Protein AF-A0A5M9K3F2-F1 (afdb_monomer)

InterPro domains:
  IPR007832 RNA polymerase Rpc34 [PF05158] (1-102)
  IPR016049 RNA polymerase Rpc34-like [PTHR12780] (4-103)

Radius of gyration: 23.32 Å; Cα contacts (8 Å, |Δi|>4): 94; chains: 1; bounding box: 47×37×59 Å

Foldseek 3Di:
DDPQDQPFDDLVRVLVVCVVVCPDPDRDDSVNSVVVVVVCVVVVQKDWDQRPPVGTGIDGDPDDPVPPPPDPPDDPLNVAVLVVDPCNVQADVVGPHHCVPDPSVVVVVVVVVVVVVVVD

Solvent-accessible surface area (backbone atoms only — not comparable to full-atom values): 7613 Å² total; per-residue (Å²): 131,67,95,83,76,53,91,50,52,35,70,68,56,50,45,55,47,49,68,72,62,63,81,55,100,62,92,75,51,69,66,57,52,49,52,51,50,52,50,36,36,73,71,61,48,30,46,82,41,80,35,72,93,78,39,67,20,48,45,73,53,82,73,55,94,86,62,77,58,93,60,76,86,80,40,83,47,75,75,35,66,64,61,72,40,96,59,54,91,59,54,35,87,91,48,101,38,14,82,87,74,40,85,62,47,62,64,57,54,56,54,56,50,53,61,52,62,77,72,112

Nearest PDB structures (foldseek):
  7z1n-assembly1_P  TM=6.871E-01  e=3.432E-03  Saccharomyces cerevisiae W303
  2xig-assembly1_C  TM=7.558E-01  e=1.222E-01  Helicobacter pylori 26695
  4rb1-assembly1_B-2  TM=8.111E-01  e=2.241E-01  Magnetospirillum gryphiswaldense MSR-1 v2
  1xma-assembly1_B-2  TM=7.403E-01  e=1.056E+00  Acetivibrio thermocellus
  8p5d-assembly1_SZ0  TM=5.215E-01  e=2.744E-01  Spraguea lophii 42_110

Sequence (120 aa):
MPPGYQGYPTLNELTSFIENSGATATTLTAQDIQQLLEILIFDNKIEKVLAGPEGVCYRAVRKSFREDQEGGPYSALTDVPCGHCPVSDLCEEGGPVGPSTCDKKALHYFRHLSARIAKS

Organism: Monilinia fructicola (NCBI:txid38448)

Mean predicted aligned error: 13.32 Å

Structure (mmCIF, N/CA/C/O backbone):
data_AF-A0A5M9K3F2-F1
#
_entry.id   AF-A0A5M9K3F2-F1
#
loop_
_atom_site.group_PDB
_atom_site.id
_atom_site.type_symbol
_atom_site.label_atom_id
_atom_site.label_alt_id
_atom_site.label_comp_id
_atom_site.label_asym_id
_atom_site.label_entity_id
_atom_site.label_seq_id
_atom_site.pdbx_PDB_ins_code
_atom_site.Cartn_x
_atom_site.Cartn_y
_atom_site.Cartn_z
_atom_site.occupancy
_atom_site.B_iso_or_equiv
_atom_site.auth_seq_id
_atom_site.auth_comp_id
_atom_site.auth_asym_id
_atom_site.auth_atom_id
_atom_site.pdbx_PDB_model_num
ATOM 1 N N . MET A 1 1 ? -15.563 12.601 -1.637 1.00 62.25 1 MET A N 1
ATOM 2 C CA . MET A 1 1 ? -15.784 13.006 -0.231 1.00 62.25 1 MET A CA 1
ATOM 3 C C . MET A 1 1 ? -15.557 14.497 -0.122 1.00 62.25 1 MET A C 1
ATOM 5 O O . MET A 1 1 ? -14.722 14.994 -0.873 1.00 62.25 1 MET A O 1
ATOM 9 N N . PRO A 1 2 ? -16.312 15.197 0.739 1.00 76.62 2 PRO A N 1
ATOM 10 C CA . PRO A 1 2 ? -16.147 16.630 0.927 1.00 76.62 2 PRO A CA 1
ATOM 11 C C . PRO A 1 2 ? -14.761 16.952 1.516 1.00 76.62 2 PRO A C 1
ATOM 13 O O . PRO A 1 2 ? -14.206 16.134 2.261 1.00 76.62 2 PRO A O 1
ATOM 16 N N . PRO A 1 3 ? -14.190 18.123 1.190 1.00 67.12 3 PRO A N 1
ATOM 17 C CA . PRO A 1 3 ? -12.965 18.606 1.818 1.00 67.12 3 PRO A CA 1
ATOM 18 C C . PRO A 1 3 ? -13.219 18.800 3.320 1.00 67.12 3 PRO A C 1
ATOM 20 O O . PRO A 1 3 ? -14.079 19.585 3.704 1.00 67.12 3 PRO A O 1
ATOM 23 N N . GLY A 1 4 ? -12.519 18.036 4.163 1.00 72.88 4 GLY A N 1
ATOM 24 C CA . GLY A 1 4 ? -12.690 18.063 5.624 1.00 72.88 4 GLY A CA 1
ATOM 25 C C . GLY A 1 4 ? -13.448 16.879 6.233 1.00 72.88 4 GLY A C 1
ATOM 26 O O . GLY A 1 4 ? -13.772 16.924 7.413 1.00 72.88 4 GLY A O 1
ATOM 27 N N . TYR A 1 5 ? -13.728 15.812 5.478 1.00 80.75 5 TYR A N 1
ATOM 28 C CA . TYR A 1 5 ? -14.229 14.569 6.077 1.00 80.75 5 TYR A CA 1
ATOM 29 C C . TYR A 1 5 ? -13.218 13.991 7.084 1.00 80.75 5 TYR A C 1
ATOM 31 O O . TYR A 1 5 ? -12.051 13.834 6.733 1.00 80.75 5 TYR A O 1
ATOM 39 N N . GLN A 1 6 ? -13.673 13.656 8.297 1.00 76.69 6 GLN A N 1
ATOM 40 C CA . GLN A 1 6 ? -12.834 13.147 9.397 1.00 76.69 6 GLN A CA 1
ATOM 41 C C . GLN A 1 6 ? -13.185 11.720 9.848 1.00 76.69 6 GLN A C 1
ATOM 43 O O . GLN A 1 6 ? -12.463 11.158 10.655 1.00 76.69 6 GLN A O 1
ATOM 48 N N . GLY A 1 7 ? -14.244 11.100 9.319 1.00 84.62 7 GLY A N 1
ATOM 49 C CA . GLY A 1 7 ? -14.661 9.740 9.701 1.00 84.62 7 GLY A CA 1
ATOM 50 C C . GLY A 1 7 ? -13.823 8.628 9.062 1.00 84.62 7 GLY A C 1
ATOM 51 O O . GLY A 1 7 ? -14.385 7.669 8.541 1.00 84.62 7 GLY A O 1
ATOM 52 N N . TYR A 1 8 ? -12.504 8.803 8.971 1.00 89.62 8 TYR A N 1
ATOM 53 C CA . TYR A 1 8 ? -11.619 7.764 8.445 1.00 89.62 8 TYR A CA 1
ATOM 54 C C . TYR A 1 8 ? -11.319 6.732 9.528 1.00 89.62 8 TYR A C 1
ATOM 56 O O . TYR A 1 8 ? -11.111 7.123 10.674 1.00 89.62 8 TYR A O 1
ATOM 64 N N . PRO A 1 9 ? -11.242 5.441 9.173 1.00 92.19 9 PRO A N 1
ATOM 65 C CA . PRO A 1 9 ? -11.085 4.400 10.168 1.00 92.19 9 PRO A CA 1
ATOM 66 C C . PRO A 1 9 ? -9.697 4.423 10.825 1.00 92.19 9 PRO A C 1
ATOM 68 O O . PRO A 1 9 ? -8.674 4.653 10.163 1.00 92.19 9 PRO A O 1
ATOM 71 N N . THR A 1 10 ? -9.667 4.151 12.128 1.00 92.75 10 THR A N 1
ATOM 72 C CA . THR A 1 10 ? -8.437 3.975 12.921 1.00 92.75 10 THR A CA 1
ATOM 73 C C . THR A 1 10 ? -7.935 2.527 12.884 1.00 92.75 10 THR A C 1
ATOM 75 O O . THR A 1 10 ? -8.628 1.617 12.429 1.00 92.75 10 THR A O 1
ATOM 78 N N . LEU A 1 11 ? -6.723 2.276 13.399 1.00 91.62 11 LEU A N 1
ATOM 79 C CA . LEU A 1 11 ? -6.162 0.918 13.488 1.00 91.62 11 LEU A CA 1
ATOM 80 C C . LEU A 1 11 ? -7.075 -0.043 14.273 1.00 91.62 11 LEU A C 1
ATOM 82 O O . LEU A 1 11 ? -7.251 -1.191 13.870 1.00 91.62 11 LEU A O 1
ATOM 86 N N . ASN A 1 12 ? -7.674 0.428 15.369 1.00 90.88 12 ASN A N 1
ATOM 87 C CA . ASN A 1 12 ? -8.532 -0.393 16.227 1.00 90.88 12 ASN A CA 1
ATOM 88 C C . ASN A 1 12 ? -9.845 -0.761 15.526 1.00 90.88 12 ASN A C 1
ATOM 90 O O . ASN A 1 12 ? -10.299 -1.903 15.609 1.00 90.88 12 ASN A O 1
ATOM 94 N N . GLU A 1 13 ? -10.432 0.188 14.796 1.00 91.69 13 GLU A N 1
ATOM 95 C CA . GLU A 1 13 ? -11.649 -0.043 14.016 1.00 91.69 13 GLU A CA 1
ATOM 96 C C . GLU A 1 13 ? -11.393 -1.000 12.853 1.00 91.69 13 GLU A C 1
ATOM 98 O O . GLU A 1 13 ? -12.186 -1.911 12.630 1.00 91.69 13 GLU A O 1
ATOM 103 N N . LEU A 1 14 ? -10.261 -0.852 12.156 1.00 91.56 14 LEU A N 1
ATOM 104 C CA . LEU A 1 14 ? -9.844 -1.783 11.105 1.00 91.56 14 LEU A CA 1
ATOM 105 C C . LEU A 1 14 ? -9.585 -3.187 11.659 1.00 91.56 14 LEU A C 1
ATOM 107 O O . LEU A 1 14 ? -10.001 -4.162 11.040 1.00 91.56 14 LEU A O 1
ATOM 111 N N . THR A 1 15 ? -8.956 -3.293 12.831 1.00 90.25 15 THR A N 1
ATOM 112 C CA . THR A 1 15 ? -8.714 -4.580 13.504 1.00 90.25 15 THR A CA 1
ATOM 113 C C . THR A 1 15 ? -10.028 -5.274 13.831 1.00 90.25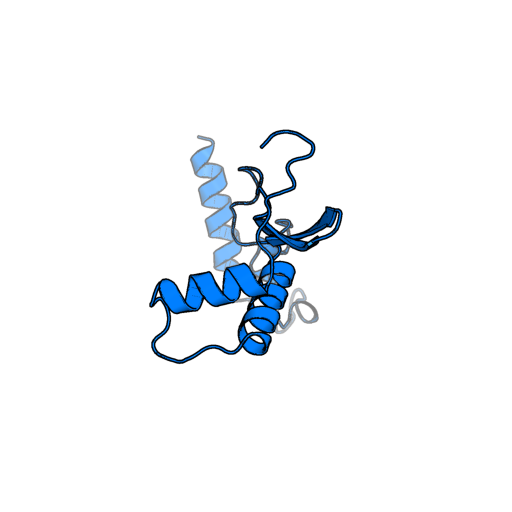 15 THR A C 1
ATOM 115 O O . THR A 1 15 ? -10.264 -6.396 13.389 1.00 90.25 15 THR A O 1
ATOM 118 N N . SER A 1 16 ? -10.938 -4.547 14.480 1.00 90.19 16 SER A N 1
ATOM 119 C CA . SER A 1 16 ? -12.271 -5.049 14.819 1.00 90.19 16 SER A CA 1
ATOM 120 C C . SER A 1 16 ? -13.069 -5.419 13.564 1.00 90.19 16 SER A C 1
ATOM 122 O O . SER A 1 16 ? -13.796 -6.409 13.543 1.00 90.19 16 SER A O 1
ATOM 124 N N . PHE A 1 17 ? -12.950 -4.639 12.488 1.00 90.81 17 PHE A N 1
ATOM 125 C CA . PHE A 1 17 ? -13.629 -4.920 11.227 1.00 90.81 17 PHE A CA 1
ATOM 126 C C . PHE A 1 17 ? -13.111 -6.202 10.567 1.00 90.81 17 PHE A C 1
ATOM 128 O O . PHE A 1 17 ? -13.910 -7.018 10.114 1.00 90.81 17 PHE A O 1
ATOM 135 N N . ILE A 1 18 ? -11.791 -6.406 10.536 1.00 88.94 18 ILE A N 1
ATOM 136 C CA . ILE A 1 18 ? -11.175 -7.593 9.932 1.00 88.94 18 ILE A CA 1
ATOM 137 C C . ILE A 1 18 ? -11.555 -8.851 10.716 1.00 88.94 18 ILE A C 1
ATOM 139 O O . ILE A 1 18 ? -11.982 -9.831 10.102 1.00 88.94 18 ILE A O 1
ATOM 143 N N . GLU A 1 19 ? -11.500 -8.801 12.047 1.00 85.81 19 GLU A N 1
ATOM 144 C CA . GLU A 1 19 ? -11.931 -9.902 12.917 1.00 85.81 19 GLU A CA 1
ATOM 145 C C . GLU A 1 19 ? -13.398 -10.285 12.672 1.00 85.81 19 GLU A C 1
ATOM 147 O O . GLU A 1 19 ? -13.719 -11.463 12.519 1.00 85.81 19 GLU A O 1
ATOM 152 N N . ASN A 1 20 ? -14.284 -9.292 12.545 1.00 87.38 20 ASN A N 1
ATOM 153 C CA . ASN A 1 20 ? -15.708 -9.524 12.293 1.00 87.38 20 ASN A CA 1
ATOM 154 C C . ASN A 1 20 ? -16.016 -9.955 10.851 1.00 87.38 20 ASN A C 1
ATOM 156 O O . ASN A 1 20 ? -17.034 -10.600 10.604 1.00 87.38 20 ASN A O 1
ATOM 160 N N . SER A 1 21 ? -15.163 -9.601 9.888 1.00 86.44 21 SER A N 1
ATOM 161 C CA . SER A 1 21 ? -15.370 -9.933 8.475 1.00 86.44 21 SER A CA 1
ATOM 162 C C . SER A 1 21 ? -15.133 -11.411 8.150 1.00 86.44 21 SER A C 1
ATOM 164 O O . SER A 1 21 ? -15.572 -11.878 7.101 1.00 86.44 21 SER A O 1
ATOM 166 N N . GLY A 1 22 ? -14.419 -12.146 9.013 1.00 81.56 22 GLY A N 1
ATOM 167 C CA . GLY A 1 22 ? -14.049 -1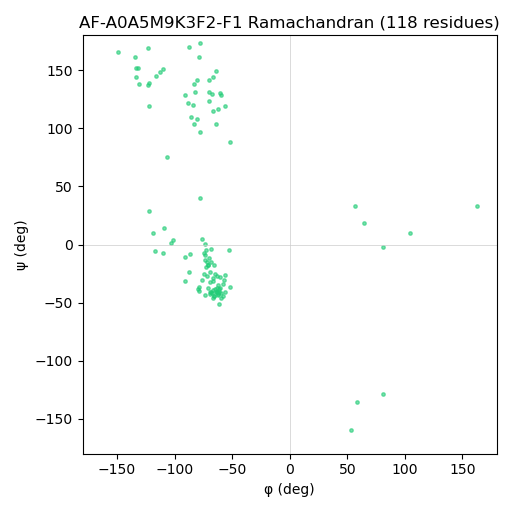3.542 8.762 1.00 81.56 22 GLY A CA 1
ATOM 168 C C . GLY A 1 22 ? -13.113 -13.730 7.560 1.00 81.56 22 GLY A C 1
ATOM 169 O O . GLY A 1 22 ? -13.006 -14.834 7.033 1.00 81.56 22 GLY A O 1
ATOM 170 N N . ALA A 1 23 ? -12.442 -12.667 7.103 1.00 79.75 23 ALA A N 1
ATOM 171 C CA . ALA A 1 23 ? -11.607 -12.691 5.902 1.00 79.75 23 ALA A CA 1
ATOM 172 C C . ALA A 1 23 ? -10.325 -13.533 6.044 1.00 79.75 23 ALA A C 1
ATOM 174 O O . ALA A 1 23 ? -9.668 -13.829 5.047 1.00 79.75 23 ALA A O 1
ATOM 175 N N . THR A 1 24 ? -9.925 -13.903 7.262 1.00 76.62 24 THR A N 1
ATOM 176 C CA . THR A 1 24 ? -8.684 -14.641 7.524 1.00 76.62 24 THR A CA 1
ATOM 177 C C . THR A 1 24 ? -8.966 -15.836 8.428 1.00 76.62 24 THR A C 1
ATOM 179 O O . THR A 1 24 ? -9.715 -15.731 9.392 1.00 76.62 24 THR A O 1
ATOM 182 N N . ALA A 1 25 ? -8.357 -16.984 8.118 1.00 77.12 25 ALA A N 1
ATOM 183 C CA . ALA A 1 25 ? -8.509 -18.215 8.902 1.00 77.12 25 ALA A CA 1
ATOM 184 C C . ALA A 1 25 ? -7.786 -18.171 10.265 1.00 77.12 25 ALA A C 1
ATOM 186 O O . ALA A 1 25 ? -8.041 -19.008 11.128 1.00 77.12 25 ALA A O 1
ATOM 187 N N . THR A 1 26 ? -6.884 -17.206 10.448 1.00 80.38 26 THR A N 1
ATOM 188 C CA . THR A 1 26 ? -6.028 -17.040 11.627 1.00 80.38 26 THR A CA 1
ATOM 189 C C . THR A 1 26 ? -6.371 -15.731 12.334 1.00 80.38 26 THR A C 1
ATOM 191 O O . THR A 1 26 ? -6.675 -14.738 11.675 1.00 80.38 26 THR A O 1
ATOM 194 N N . THR A 1 27 ? -6.281 -15.710 13.666 1.00 77.75 27 THR A N 1
ATOM 195 C CA . THR A 1 27 ? -6.415 -14.487 14.470 1.00 77.75 27 THR A CA 1
ATOM 196 C C . THR A 1 27 ? -5.247 -13.545 14.180 1.00 77.75 27 THR A C 1
ATOM 198 O O . THR A 1 27 ? -4.101 -13.885 14.473 1.00 77.75 27 THR A O 1
ATOM 201 N N . LEU A 1 28 ? -5.532 -12.383 13.599 1.00 83.25 28 LEU A N 1
ATOM 202 C CA . LEU A 1 28 ? -4.542 -11.342 13.331 1.00 83.25 28 LEU A CA 1
ATOM 203 C C . LEU A 1 28 ? -4.474 -10.390 14.522 1.00 83.25 28 LEU A C 1
ATOM 205 O O . LEU A 1 28 ? -5.502 -9.887 14.965 1.00 83.25 28 LEU A O 1
ATOM 209 N N . THR A 1 29 ? -3.275 -10.128 15.038 1.00 88.56 29 THR A N 1
ATOM 210 C CA . THR A 1 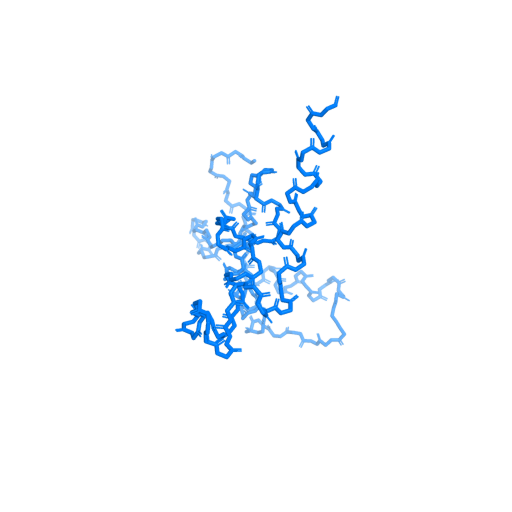29 ? -3.105 -9.134 16.101 1.00 88.56 29 THR A CA 1
ATOM 211 C C . THR A 1 29 ? -3.111 -7.717 15.523 1.00 88.56 29 THR A C 1
ATOM 213 O O . THR A 1 29 ? -2.837 -7.504 14.340 1.00 88.56 29 THR A O 1
ATOM 216 N N . ALA A 1 30 ? -3.348 -6.710 16.370 1.00 88.44 30 ALA A N 1
ATOM 217 C CA . ALA A 1 30 ? -3.265 -5.307 15.956 1.00 88.44 30 ALA A CA 1
ATOM 218 C C . ALA A 1 30 ? -1.887 -4.936 15.361 1.00 88.44 30 ALA A C 1
ATOM 220 O O . ALA A 1 30 ? -1.812 -4.092 14.468 1.00 88.44 30 ALA A O 1
ATOM 221 N N . GLN A 1 31 ? -0.800 -5.583 15.811 1.00 91.94 31 GLN A N 1
ATOM 222 C CA . GLN A 1 31 ? 0.535 -5.383 15.235 1.00 91.94 31 GLN A CA 1
ATOM 223 C C . GLN A 1 31 ? 0.645 -5.943 13.814 1.00 91.94 31 GLN A C 1
ATOM 225 O O . GLN A 1 31 ? 1.234 -5.289 12.956 1.00 91.94 31 GLN A O 1
ATOM 230 N N . ASP A 1 32 ? 0.067 -7.115 13.550 1.00 91.50 32 ASP A N 1
ATOM 231 C CA . ASP A 1 32 ? 0.094 -7.726 12.215 1.00 91.50 32 ASP A CA 1
ATOM 232 C C . ASP A 1 32 ? -0.667 -6.858 11.209 1.00 91.50 32 ASP A C 1
ATOM 234 O O . ASP A 1 32 ? -0.210 -6.618 10.090 1.00 91.50 32 ASP A O 1
ATOM 238 N N . ILE A 1 33 ? -1.810 -6.315 11.635 1.00 92.19 33 ILE A N 1
ATOM 239 C CA . ILE A 1 33 ? -2.617 -5.406 10.819 1.00 92.19 33 ILE A CA 1
ATOM 240 C C . ILE A 1 33 ? -1.874 -4.093 10.587 1.00 92.19 33 ILE A C 1
ATOM 242 O O . ILE A 1 33 ? -1.890 -3.576 9.471 1.00 92.19 33 ILE A O 1
ATOM 246 N N . GLN A 1 34 ? -1.169 -3.570 11.591 1.00 93.56 34 GLN A N 1
ATOM 247 C CA . GLN A 1 34 ? -0.329 -2.392 11.406 1.00 93.56 34 GLN A CA 1
ATOM 248 C C . GLN A 1 34 ? 0.759 -2.631 10.347 1.00 93.56 34 GLN A C 1
ATOM 250 O O . GLN A 1 34 ? 0.919 -1.797 9.457 1.00 93.56 34 GLN A O 1
ATOM 255 N N . GLN A 1 35 ? 1.463 -3.766 10.397 1.00 94.19 35 GLN A N 1
ATOM 256 C CA . GLN A 1 35 ? 2.474 -4.115 9.390 1.00 94.19 35 GLN A CA 1
ATOM 257 C C . GLN A 1 35 ? 1.857 -4.243 7.994 1.00 94.19 35 GLN A C 1
ATOM 259 O O . GLN A 1 35 ? 2.410 -3.740 7.016 1.00 94.19 35 GLN A O 1
ATOM 264 N N . LEU A 1 36 ? 0.675 -4.854 7.890 1.00 92.69 36 LEU A N 1
ATOM 265 C CA . LEU A 1 36 ? -0.041 -4.949 6.622 1.00 92.69 36 LEU A CA 1
ATOM 266 C C . LEU A 1 36 ? -0.411 -3.565 6.069 1.00 92.69 36 LEU A C 1
ATOM 268 O O . LEU A 1 36 ? -0.230 -3.305 4.880 1.00 92.69 36 LEU A O 1
ATOM 272 N N . LEU A 1 37 ? -0.894 -2.657 6.920 1.00 93.19 37 LEU A N 1
ATOM 273 C CA . LEU A 1 37 ? -1.192 -1.281 6.521 1.00 93.19 37 LEU A CA 1
ATOM 274 C C . LEU A 1 37 ? 0.073 -0.542 6.065 1.00 93.19 37 LEU A C 1
ATOM 276 O O . LEU A 1 37 ? 0.015 0.210 5.097 1.00 93.19 37 LEU A O 1
ATOM 280 N N . GLU A 1 38 ? 1.220 -0.773 6.701 1.00 94.44 38 GLU A N 1
ATOM 281 C CA . GLU A 1 38 ? 2.504 -0.205 6.273 1.00 94.44 38 GLU A CA 1
ATOM 282 C C . GLU A 1 38 ? 2.925 -0.700 4.883 1.00 94.44 38 GLU A C 1
ATOM 284 O O . GLU A 1 38 ? 3.337 0.110 4.051 1.00 94.44 38 GLU A O 1
ATOM 289 N N . ILE A 1 39 ? 2.728 -1.987 4.582 1.00 94.94 39 ILE A N 1
ATOM 290 C CA . ILE A 1 39 ? 2.950 -2.540 3.237 1.00 94.94 39 ILE A CA 1
ATOM 291 C C . ILE A 1 39 ? 2.007 -1.883 2.217 1.00 94.94 39 ILE A C 1
ATOM 293 O O . ILE A 1 39 ? 2.433 -1.494 1.133 1.00 94.94 39 ILE A O 1
ATOM 297 N N . LEU A 1 40 ? 0.730 -1.688 2.558 1.00 91.69 40 LEU A N 1
ATOM 298 C CA . LEU A 1 40 ? -0.226 -1.027 1.660 1.00 91.69 40 LEU A CA 1
ATOM 299 C C . LEU A 1 40 ? 0.093 0.458 1.421 1.00 91.69 40 LEU A C 1
ATOM 301 O O . LEU A 1 40 ? -0.232 0.989 0.355 1.00 91.69 40 LEU A O 1
ATOM 305 N N . ILE A 1 41 ? 0.718 1.131 2.391 1.00 93.62 41 ILE A N 1
ATOM 306 C CA . ILE A 1 41 ? 1.249 2.491 2.220 1.00 93.62 41 ILE A CA 1
ATOM 307 C C . ILE A 1 41 ? 2.454 2.468 1.284 1.00 93.62 41 ILE A C 1
ATOM 309 O O . ILE A 1 41 ? 2.551 3.321 0.404 1.00 93.62 41 ILE A O 1
ATOM 313 N N . PHE A 1 42 ? 3.349 1.490 1.438 1.00 92.81 42 PHE A N 1
ATOM 314 C CA . PHE A 1 42 ? 4.495 1.311 0.547 1.00 92.81 42 PHE A CA 1
ATOM 315 C C . PHE A 1 42 ? 4.057 1.079 -0.908 1.00 92.81 42 PHE A C 1
ATOM 317 O O . PHE A 1 42 ? 4.576 1.715 -1.822 1.00 92.81 42 PHE A O 1
ATOM 324 N N . ASP A 1 43 ? 3.017 0.268 -1.107 1.00 89.88 43 ASP A N 1
ATOM 325 C CA . ASP A 1 43 ? 2.357 0.052 -2.401 1.00 89.88 43 ASP A CA 1
ATOM 326 C C . ASP A 1 43 ? 1.592 1.284 -2.926 1.00 89.88 43 ASP A C 1
ATOM 328 O O . ASP A 1 43 ? 1.010 1.238 -4.015 1.00 89.88 43 ASP A O 1
ATOM 332 N N . ASN A 1 44 ? 1.533 2.370 -2.148 1.00 89.25 44 ASN A N 1
ATOM 333 C CA . ASN A 1 44 ? 0.799 3.596 -2.455 1.00 89.25 44 ASN A CA 1
ATOM 334 C C . ASN A 1 44 ? -0.703 3.351 -2.719 1.00 89.25 44 ASN A C 1
ATOM 336 O O . ASN A 1 44 ? -1.340 3.993 -3.557 1.00 89.25 44 ASN A O 1
ATOM 340 N N . LYS A 1 45 ? -1.280 2.361 -2.028 1.00 88.94 45 LYS A N 1
ATOM 341 C CA . LYS A 1 45 ? -2.714 2.030 -2.097 1.00 88.94 45 LYS A CA 1
ATOM 342 C C . LYS A 1 45 ? -3.515 2.788 -1.044 1.00 88.94 45 LYS A C 1
ATOM 344 O O . LYS A 1 45 ? -4.681 3.117 -1.273 1.00 88.94 45 LYS A O 1
ATOM 349 N N . ILE A 1 46 ? -2.902 3.069 0.103 1.00 93.25 46 ILE A N 1
ATOM 350 C CA . ILE A 1 46 ? -3.509 3.816 1.206 1.00 93.25 46 ILE A CA 1
ATOM 351 C C . ILE A 1 46 ? -2.536 4.873 1.740 1.00 93.25 46 ILE A C 1
ATOM 353 O O . ILE A 1 46 ? -1.329 4.782 1.541 1.00 93.25 46 ILE A O 1
ATOM 357 N N . GLU A 1 47 ? -3.062 5.859 2.455 1.00 92.06 47 GLU A N 1
ATOM 358 C CA . GLU A 1 47 ? -2.302 6.935 3.088 1.00 92.06 47 GLU A CA 1
ATOM 359 C C . GLU A 1 47 ? -2.764 7.160 4.534 1.00 92.06 47 GLU A C 1
ATOM 361 O O . GLU A 1 47 ? -3.924 6.908 4.884 1.00 92.06 47 GLU A O 1
ATOM 366 N N . LYS A 1 48 ? -1.847 7.654 5.376 1.00 92.44 48 LYS A N 1
ATOM 367 C CA . LYS A 1 48 ? -2.152 8.083 6.746 1.00 92.44 48 LYS A CA 1
ATOM 368 C C . LYS A 1 48 ? -2.708 9.504 6.717 1.00 92.44 48 LYS A C 1
ATOM 370 O O . LYS A 1 48 ? -2.112 10.398 6.123 1.00 92.44 48 LYS A O 1
ATOM 375 N N . VAL A 1 49 ? -3.826 9.716 7.396 1.00 90.25 49 VAL A N 1
ATOM 376 C CA . VAL A 1 49 ? -4.487 11.015 7.530 1.00 90.25 49 VAL A CA 1
ATOM 377 C C . VAL A 1 49 ? -4.619 11.335 9.013 1.00 90.25 49 VAL A C 1
ATOM 379 O O . VAL A 1 49 ? -4.965 10.468 9.809 1.00 90.25 49 VAL A O 1
ATOM 382 N N . LEU A 1 50 ? -4.351 12.584 9.388 1.00 86.31 50 LEU A N 1
ATOM 383 C CA . LEU A 1 50 ? -4.621 13.071 10.738 1.00 86.31 50 LEU A CA 1
ATOM 384 C C . LEU A 1 50 ? -6.076 13.542 10.800 1.00 86.31 50 LEU A C 1
ATOM 386 O O . LEU A 1 50 ? -6.421 14.554 10.186 1.00 86.31 50 LEU A O 1
ATOM 390 N N . ALA A 1 51 ? -6.932 12.805 11.507 1.00 73.81 51 ALA A N 1
ATOM 391 C CA . ALA A 1 51 ? -8.346 13.144 11.656 1.00 73.81 51 ALA A CA 1
ATOM 392 C C . ALA A 1 51 ? -8.632 13.668 13.072 1.00 73.81 51 ALA A C 1
ATOM 394 O O . ALA A 1 51 ? -9.194 12.984 13.921 1.00 73.81 51 ALA A O 1
ATOM 395 N N . GLY A 1 52 ? -8.232 14.914 13.335 1.00 73.06 52 GLY A N 1
ATOM 396 C CA . GLY A 1 52 ? -8.590 15.613 14.573 1.00 73.06 52 GLY A CA 1
ATOM 397 C C . GLY A 1 52 ? -8.125 14.890 15.857 1.00 73.06 52 GLY A C 1
ATOM 398 O O . GLY A 1 52 ? -6.970 14.468 15.914 1.00 73.06 52 GLY A O 1
ATOM 399 N N . PRO A 1 53 ? -8.973 14.783 16.903 1.00 71.19 53 PRO A N 1
ATOM 400 C CA . PRO A 1 53 ? -8.590 14.211 18.199 1.00 71.19 53 PRO A CA 1
ATOM 401 C C . PRO A 1 53 ? -8.382 12.686 18.178 1.00 71.19 53 PRO A C 1
ATOM 403 O O . PRO A 1 53 ? -7.732 12.162 19.076 1.00 71.19 53 PRO A O 1
ATOM 406 N N . GLU A 1 54 ? -8.890 11.990 17.155 1.00 69.31 54 GLU A N 1
ATOM 407 C CA . GLU A 1 54 ? -8.806 10.526 16.983 1.00 69.31 54 GLU A CA 1
ATOM 408 C C . GLU A 1 54 ? -7.399 10.056 16.551 1.00 69.31 54 GLU A C 1
ATOM 410 O O . GLU A 1 54 ? -7.098 8.862 16.525 1.00 69.31 54 GLU A O 1
ATOM 415 N N . GLY A 1 55 ? -6.494 10.991 16.236 1.00 82.88 55 GLY A N 1
ATOM 416 C CA . GLY A 1 55 ? -5.104 10.693 15.903 1.00 82.88 55 GLY A CA 1
ATOM 417 C C . GLY A 1 55 ? -4.908 10.228 14.458 1.00 82.88 55 GLY A C 1
ATOM 418 O O . GLY A 1 55 ? -5.278 10.929 13.512 1.00 82.88 55 GLY A O 1
ATOM 419 N N . VA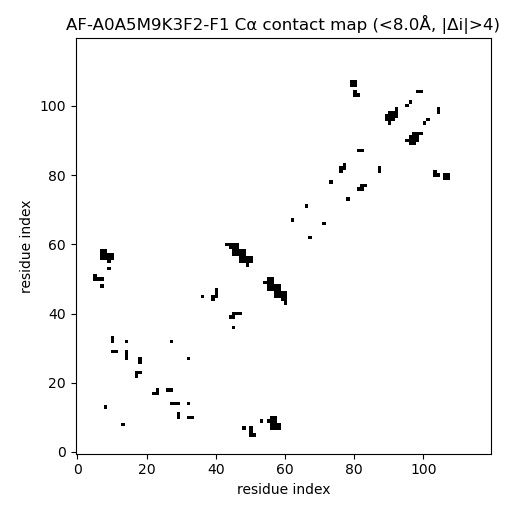L A 1 56 ? -4.217 9.095 14.283 1.00 89.50 56 VAL A N 1
ATOM 420 C CA . VAL A 1 56 ? -3.827 8.563 12.966 1.00 89.50 56 VAL A CA 1
ATOM 421 C C . VAL A 1 56 ? -4.930 7.667 12.412 1.00 89.50 56 VAL A C 1
ATOM 423 O O . VAL A 1 56 ? -5.258 6.633 12.994 1.00 89.50 56 VAL A O 1
ATOM 426 N N . CYS A 1 57 ? -5.431 8.024 11.235 1.00 91.81 57 CYS A N 1
ATOM 427 C CA . CYS A 1 57 ? -6.440 7.270 10.501 1.00 91.81 57 CYS A CA 1
ATOM 428 C C . CYS A 1 57 ? -5.933 6.905 9.103 1.00 91.81 57 CYS A C 1
ATOM 430 O O . CYS A 1 57 ? -4.914 7.425 8.640 1.00 91.81 57 CYS A O 1
ATOM 432 N N . TYR A 1 58 ? -6.657 6.026 8.412 1.00 92.19 58 TYR A N 1
ATOM 433 C CA . TYR A 1 58 ? -6.246 5.501 7.110 1.00 92.19 58 TYR A CA 1
ATOM 434 C C . TYR A 1 58 ? -7.290 5.782 6.030 1.00 92.19 58 TYR A C 1
ATOM 436 O O . TYR A 1 58 ? -8.493 5.635 6.243 1.00 92.19 58 TYR A O 1
ATOM 444 N N . ARG A 1 59 ? -6.828 6.161 4.836 1.00 91.25 59 ARG A N 1
ATOM 445 C CA . ARG A 1 59 ? -7.676 6.388 3.658 1.00 91.25 59 ARG A CA 1
ATOM 446 C C . ARG A 1 59 ? -7.083 5.710 2.429 1.00 91.25 59 ARG A C 1
ATOM 448 O O . ARG A 1 59 ? -5.876 5.735 2.240 1.00 91.25 59 ARG A O 1
ATOM 455 N N . ALA A 1 60 ? -7.934 5.174 1.556 1.00 91.19 60 ALA A N 1
ATOM 456 C CA . ALA A 1 60 ? -7.513 4.701 0.239 1.00 91.19 60 ALA A CA 1
ATOM 457 C C . ALA A 1 60 ? -7.128 5.869 -0.685 1.00 91.19 60 ALA A C 1
ATOM 459 O O . ALA A 1 60 ? -7.898 6.824 -0.847 1.00 91.19 60 ALA A O 1
ATOM 460 N N . VAL A 1 61 ? -5.964 5.766 -1.325 1.00 89.69 61 VAL A N 1
ATOM 461 C CA . VAL A 1 61 ? -5.512 6.743 -2.319 1.00 89.69 61 VAL A CA 1
ATOM 462 C C . VAL A 1 61 ? -6.420 6.639 -3.541 1.00 89.69 61 VAL A C 1
ATOM 464 O O . VAL A 1 61 ? -6.663 5.556 -4.078 1.00 89.69 61 VAL A O 1
ATOM 467 N N . ARG A 1 62 ? -6.947 7.778 -4.001 1.00 79.38 62 ARG A N 1
ATOM 468 C CA . ARG A 1 62 ? -7.677 7.830 -5.270 1.00 79.38 62 ARG A CA 1
ATOM 469 C C . ARG A 1 62 ? -6.662 7.842 -6.400 1.00 79.38 62 ARG A C 1
ATOM 471 O O . ARG A 1 62 ? -6.162 8.908 -6.746 1.00 79.38 62 ARG A O 1
ATOM 478 N N . LYS A 1 63 ? -6.390 6.672 -6.973 1.00 67.06 63 LYS A N 1
ATOM 479 C CA . LYS A 1 63 ? -5.653 6.592 -8.232 1.00 67.06 63 LYS A CA 1
ATOM 480 C C . LYS A 1 63 ? -6.435 7.347 -9.294 1.00 67.06 63 LYS A C 1
ATOM 482 O O . LYS A 1 63 ? -7.647 7.171 -9.448 1.00 67.06 63 LYS A O 1
ATOM 487 N N . SER A 1 64 ? -5.757 8.245 -9.989 1.00 61.41 64 SER A N 1
ATOM 488 C CA . SER A 1 64 ? -6.318 8.810 -11.205 1.00 61.41 64 SER A CA 1
ATOM 489 C C . SER A 1 64 ? -6.399 7.683 -12.242 1.00 61.41 64 SER A C 1
ATOM 491 O O . SER A 1 64 ? -5.507 6.843 -12.290 1.00 61.41 64 SER A O 1
ATOM 493 N N . PHE A 1 65 ? -7.428 7.650 -13.098 1.00 56.56 65 PHE A N 1
ATOM 494 C CA . PHE A 1 65 ? -7.615 6.619 -14.147 1.00 56.56 65 PHE A CA 1
ATOM 495 C C . PHE A 1 65 ? -6.400 6.411 -15.090 1.00 56.56 65 PHE A C 1
ATOM 497 O O . PHE A 1 65 ? -6.430 5.559 -15.971 1.00 56.56 65 PHE A O 1
ATOM 504 N N . ARG A 1 66 ? -5.335 7.213 -14.962 1.00 53.06 66 ARG A N 1
ATOM 505 C CA . ARG A 1 66 ? -4.081 7.104 -15.719 1.00 53.06 66 ARG A CA 1
ATOM 506 C C . ARG A 1 66 ? -3.025 6.228 -15.023 1.00 53.06 66 ARG A C 1
ATOM 508 O O . ARG A 1 66 ? -2.030 5.911 -15.660 1.00 53.06 66 ARG A O 1
ATOM 515 N N . GLU A 1 67 ? -3.229 5.852 -13.760 1.00 52.00 67 GLU A N 1
ATOM 516 C CA . GLU A 1 67 ? -2.277 5.104 -12.913 1.00 52.00 67 GLU A CA 1
ATOM 517 C C . GLU A 1 67 ? -2.622 3.610 -12.758 1.00 52.00 67 GLU A C 1
ATOM 519 O O . GLU A 1 67 ? -1.905 2.886 -12.072 1.00 52.00 67 GLU A O 1
ATOM 524 N N . ASP A 1 68 ? -3.692 3.127 -13.398 1.00 49.97 68 ASP A N 1
ATOM 525 C CA . ASP A 1 68 ? -4.115 1.713 -13.363 1.00 49.97 68 ASP A CA 1
ATOM 526 C C . ASP A 1 68 ? -3.255 0.784 -14.244 1.00 49.97 68 ASP A C 1
ATOM 528 O O . ASP A 1 68 ? -3.535 -0.409 -14.353 1.00 49.97 68 ASP A O 1
ATOM 532 N N . GLN A 1 69 ? -2.184 1.291 -14.862 1.00 52.72 69 GLN A N 1
ATOM 533 C CA . GLN A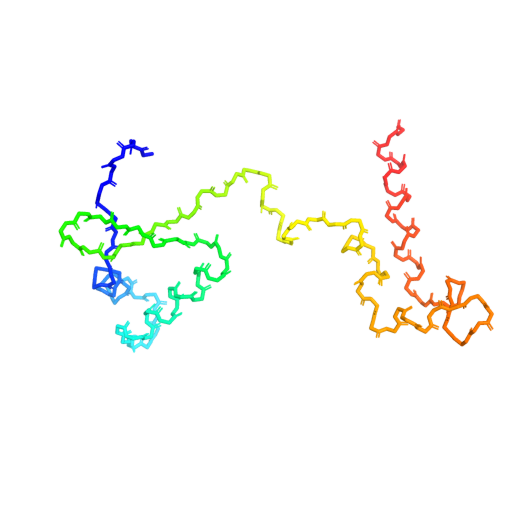 1 69 ? -1.143 0.416 -15.395 1.00 52.72 69 GLN A CA 1
ATOM 534 C C . GLN A 1 69 ? -0.240 -0.000 -14.235 1.00 52.72 69 GLN A C 1
ATOM 536 O O . GLN A 1 69 ? 0.512 0.811 -13.699 1.00 52.72 69 GLN A O 1
ATOM 541 N N . GLU A 1 70 ? -0.351 -1.264 -13.827 1.00 50.19 70 GLU A N 1
ATOM 542 C CA . GLU A 1 70 ? 0.547 -1.930 -12.883 1.00 50.19 70 GLU A CA 1
ATOM 543 C C . GLU A 1 70 ? 2.013 -1.758 -13.330 1.00 50.19 70 GLU A C 1
ATOM 545 O O . GLU A 1 70 ? 2.531 -2.556 -14.104 1.00 50.19 70 GLU A O 1
ATOM 550 N N . GLY A 1 71 ? 2.680 -0.673 -12.920 1.00 52.12 71 GLY A N 1
ATOM 551 C CA . GLY A 1 71 ? 4.039 -0.415 -13.406 1.00 52.12 71 GLY A CA 1
ATOM 552 C C . GLY A 1 71 ? 4.588 0.999 -13.252 1.00 52.12 71 GLY A C 1
ATOM 553 O O . GLY A 1 71 ? 5.363 1.413 -14.104 1.00 52.12 71 GLY A O 1
ATOM 554 N N . GLY A 1 72 ? 4.230 1.747 -12.202 1.00 55.19 72 GLY A N 1
ATOM 555 C CA . GLY A 1 72 ? 4.889 3.022 -11.871 1.00 55.19 72 GLY A CA 1
ATOM 556 C C . GLY A 1 72 ? 4.955 4.042 -13.027 1.00 55.19 72 GLY A C 1
ATOM 557 O O . GLY A 1 72 ? 4.177 3.974 -13.979 1.00 55.19 72 GLY A O 1
ATOM 558 N N . PRO A 1 73 ? 5.868 5.029 -12.970 1.00 56.25 73 PRO A N 1
ATOM 559 C CA . PRO A 1 73 ? 6.137 5.899 -14.106 1.00 56.25 73 PRO A CA 1
ATOM 560 C C . PRO A 1 73 ? 6.708 5.040 -15.240 1.00 56.25 73 PRO A C 1
ATOM 562 O O . PRO A 1 73 ? 7.871 4.635 -15.195 1.00 56.25 73 PRO A O 1
ATOM 565 N N . TYR A 1 74 ? 5.892 4.735 -16.248 1.00 60.91 74 TYR A N 1
ATOM 566 C CA . TYR A 1 74 ? 6.368 4.076 -17.457 1.00 60.91 74 TYR A CA 1
ATOM 567 C C . TYR A 1 74 ? 7.495 4.935 -18.049 1.00 60.91 74 TYR A C 1
ATOM 569 O O . TYR A 1 74 ? 7.326 6.114 -18.362 1.00 60.91 74 TYR A O 1
ATOM 577 N N . SER A 1 75 ? 8.686 4.364 -18.151 1.00 71.25 75 SER A N 1
ATOM 578 C CA . SER A 1 75 ? 9.818 5.004 -18.804 1.00 71.25 75 SER A CA 1
ATOM 579 C C . SER A 1 75 ? 10.083 4.256 -20.099 1.00 71.25 75 SER A C 1
ATOM 581 O O . SER A 1 75 ? 9.832 3.054 -20.195 1.00 71.25 75 SER A O 1
ATOM 583 N N . ALA A 1 76 ? 10.626 4.943 -21.103 1.00 75.88 76 ALA A N 1
ATOM 584 C CA . ALA A 1 76 ? 10.982 4.288 -22.360 1.00 75.88 76 ALA A CA 1
ATOM 585 C C . ALA A 1 76 ? 11.939 3.099 -22.145 1.00 75.88 76 ALA A C 1
ATOM 587 O O . ALA A 1 76 ? 11.925 2.172 -22.943 1.00 75.88 76 ALA A O 1
ATOM 588 N N . LEU A 1 77 ? 12.726 3.107 -21.059 1.00 77.94 77 LEU A N 1
ATOM 589 C CA . LEU A 1 77 ? 13.636 2.026 -20.681 1.00 77.94 77 LEU A CA 1
ATOM 590 C C . LEU A 1 77 ? 12.916 0.851 -20.009 1.00 77.94 77 LEU A C 1
ATOM 592 O O . LEU A 1 77 ? 13.217 -0.296 -20.323 1.00 77.94 77 LEU A O 1
ATOM 596 N N . THR A 1 78 ? 11.937 1.099 -19.135 1.00 77.50 78 THR A N 1
ATOM 597 C CA . THR A 1 78 ? 11.139 0.012 -18.543 1.00 77.50 78 THR A CA 1
ATOM 598 C C . THR A 1 78 ? 10.190 -0.634 -19.557 1.00 77.50 78 THR A C 1
ATOM 600 O O . THR A 1 78 ? 9.776 -1.769 -19.360 1.00 77.50 78 THR A O 1
ATOM 603 N N . ASP A 1 79 ? 9.897 0.015 -20.685 1.00 75.50 79 ASP A N 1
ATOM 604 C CA . ASP A 1 79 ? 9.029 -0.568 -21.718 1.00 75.50 79 ASP A CA 1
ATOM 605 C C . ASP A 1 79 ? 9.760 -1.465 -22.739 1.00 75.50 79 ASP A C 1
ATOM 607 O O . ASP A 1 79 ? 9.133 -2.156 -23.549 1.00 75.50 79 ASP A O 1
ATOM 611 N N . VAL A 1 80 ? 11.096 -1.484 -22.696 1.00 78.62 80 VAL A N 1
ATOM 612 C CA . VAL A 1 80 ? 11.945 -2.246 -23.619 1.00 78.62 80 VAL A CA 1
ATOM 61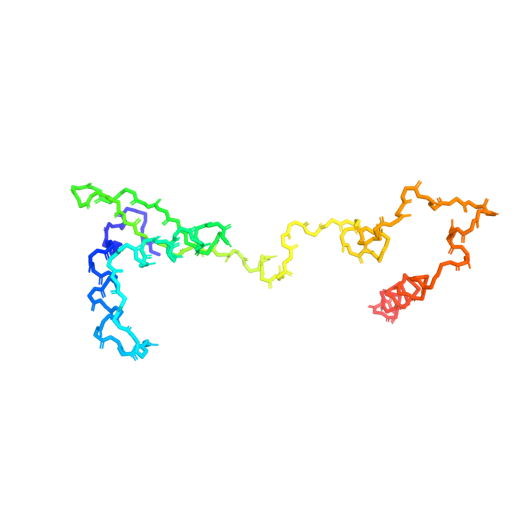3 C C . VAL A 1 80 ? 12.675 -3.384 -22.900 1.00 78.62 80 VAL A C 1
ATOM 615 O O . VAL A 1 80 ? 13.061 -3.266 -21.734 1.00 78.62 80 VAL A O 1
ATOM 618 N N . PRO A 1 81 ? 12.938 -4.508 -23.591 1.00 80.94 81 PRO A N 1
ATOM 619 C CA . PRO A 1 81 ? 13.580 -5.668 -22.974 1.00 80.94 81 PRO A CA 1
ATOM 620 C C . PRO A 1 81 ? 15.030 -5.398 -22.532 1.00 80.94 81 PRO A C 1
ATOM 622 O O . PRO A 1 81 ? 15.565 -6.149 -21.713 1.00 80.94 81 PRO A O 1
ATOM 625 N N . CYS A 1 82 ? 15.669 -4.339 -23.049 1.00 85.69 82 CYS A N 1
ATOM 626 C CA . CYS A 1 82 ? 17.011 -3.935 -22.637 1.00 85.69 82 CYS A CA 1
ATOM 627 C C . CYS A 1 82 ? 17.044 -3.232 -21.272 1.00 85.69 82 CYS A C 1
ATOM 629 O O . CYS A 1 82 ? 18.010 -3.440 -20.547 1.00 85.69 82 CYS A O 1
ATOM 631 N N . GLY A 1 83 ? 15.993 -2.508 -20.858 1.00 83.56 83 GLY A N 1
ATOM 632 C CA . GLY A 1 83 ? 15.943 -1.901 -19.517 1.00 83.56 83 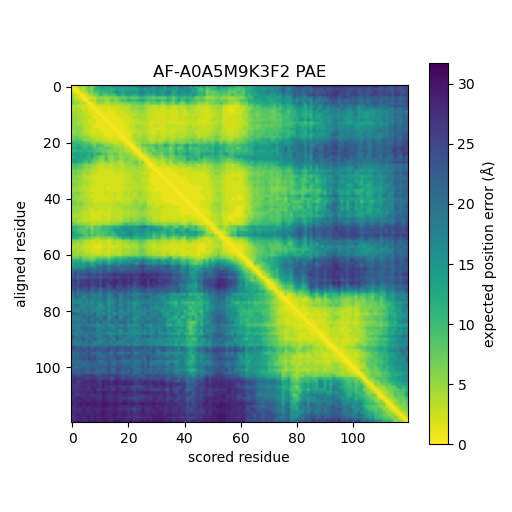GLY A CA 1
ATOM 633 C C . GLY A 1 83 ? 15.706 -2.905 -18.385 1.00 83.56 83 GLY A C 1
ATOM 634 O O . GLY A 1 83 ? 15.858 -2.563 -17.221 1.00 83.56 83 GLY A O 1
ATOM 635 N N . HIS A 1 84 ? 15.395 -4.157 -18.731 1.00 85.06 84 HIS A N 1
ATOM 636 C CA . HIS A 1 84 ? 15.323 -5.303 -17.819 1.00 85.06 84 HIS A CA 1
ATOM 637 C C . HIS A 1 84 ? 16.478 -6.297 -18.045 1.00 85.06 84 HIS A C 1
ATOM 639 O O . HIS A 1 84 ? 16.404 -7.468 -17.657 1.00 85.06 84 HIS A O 1
ATOM 645 N N . CYS A 1 85 ? 17.523 -5.902 -18.777 1.00 87.25 85 CYS A N 1
ATOM 646 C CA . CYS A 1 85 ? 18.643 -6.785 -19.064 1.00 87.25 85 CYS A CA 1
ATOM 647 C C . CYS A 1 85 ? 19.649 -6.768 -17.903 1.00 87.25 85 CYS A C 1
ATOM 649 O O . CYS A 1 85 ? 20.222 -5.717 -17.644 1.00 87.25 85 CYS A O 1
ATOM 651 N N . PRO A 1 86 ? 19.931 -7.908 -17.243 1.00 87.25 86 PRO A N 1
ATOM 652 C CA . PRO A 1 86 ? 20.893 -7.950 -16.136 1.00 87.25 86 PRO A CA 1
ATOM 653 C C . PRO A 1 86 ? 22.349 -7.749 -16.588 1.00 87.25 86 PRO A C 1
ATOM 655 O O . PRO A 1 86 ? 23.229 -7.581 -15.755 1.00 87.25 86 PRO A O 1
ATOM 658 N N . VAL A 1 87 ? 22.607 -7.805 -17.899 1.00 89.06 87 VAL A N 1
ATOM 659 C CA . VAL A 1 87 ? 23.936 -7.659 -18.513 1.00 89.06 87 VAL A CA 1
ATOM 660 C C . VAL A 1 87 ? 23.965 -6.508 -19.525 1.00 89.06 87 VAL A C 1
ATOM 662 O O . VAL A 1 87 ? 24.712 -6.561 -20.498 1.00 89.06 87 VAL A O 1
ATOM 665 N N . SER A 1 88 ? 23.123 -5.481 -19.334 1.00 86.56 88 SER A N 1
ATOM 666 C CA . SER A 1 88 ? 23.095 -4.287 -20.199 1.00 86.56 88 SER A CA 1
ATOM 667 C C . SER A 1 88 ? 24.473 -3.654 -20.367 1.00 86.56 88 SER A C 1
ATOM 669 O O . SER A 1 88 ? 24.817 -3.224 -21.462 1.00 86.56 88 SER A O 1
ATOM 671 N N . ASP A 1 89 ? 25.268 -3.669 -19.301 1.00 89.62 89 ASP A N 1
ATOM 672 C CA . ASP A 1 89 ? 26.564 -2.992 -19.230 1.00 89.62 89 ASP A CA 1
ATOM 673 C C . ASP A 1 89 ? 27.655 -3.705 -20.043 1.00 89.62 89 ASP A C 1
ATOM 675 O O . ASP A 1 89 ? 28.711 -3.138 -20.293 1.00 89.62 89 ASP A O 1
ATOM 679 N N . LEU A 1 90 ? 27.394 -4.945 -20.473 1.00 88.50 90 LEU A N 1
ATOM 680 C CA . LEU A 1 90 ? 28.285 -5.757 -21.308 1.00 88.50 90 LEU A CA 1
ATOM 681 C C . LEU A 1 90 ? 27.854 -5.772 -22.784 1.00 88.50 90 LEU A C 1
ATOM 683 O O . LEU A 1 90 ? 28.414 -6.526 -23.579 1.00 88.50 90 LEU A O 1
ATOM 687 N N . CYS A 1 91 ? 26.815 -5.013 -23.145 1.00 88.19 91 CYS A N 1
ATOM 688 C CA . CYS A 1 91 ? 26.253 -5.009 -24.489 1.00 88.19 91 CYS A CA 1
ATOM 689 C C . CYS A 1 91 ? 27.050 -4.085 -25.423 1.00 88.19 91 CYS A C 1
ATOM 691 O O . CYS A 1 91 ? 26.846 -2.873 -25.421 1.00 88.19 91 CYS A O 1
ATOM 693 N N . GLU A 1 92 ? 27.880 -4.667 -26.287 1.00 87.50 92 GLU A N 1
ATOM 694 C CA . GLU A 1 92 ? 28.721 -3.945 -27.251 1.00 87.50 92 GLU A CA 1
ATOM 695 C C . GLU A 1 92 ? 28.601 -4.547 -28.663 1.00 87.50 92 GLU A C 1
ATOM 697 O O . GLU A 1 92 ? 28.321 -5.737 -28.843 1.00 87.50 92 GLU A O 1
ATOM 702 N N . GLU A 1 93 ? 28.796 -3.737 -29.707 1.00 85.44 93 GLU A N 1
ATOM 703 C CA . GLU A 1 93 ? 28.790 -4.247 -31.083 1.00 85.44 93 GLU A CA 1
ATOM 704 C C . GLU A 1 93 ? 30.029 -5.113 -31.355 1.00 85.44 93 GLU A C 1
ATOM 706 O O . GLU A 1 93 ? 31.162 -4.671 -31.196 1.00 85.44 93 GLU A O 1
ATOM 711 N N . GLY A 1 94 ? 29.811 -6.365 -31.772 1.00 80.19 94 GLY A N 1
ATOM 712 C CA . GLY A 1 94 ? 30.889 -7.335 -32.008 1.00 80.19 94 GLY A CA 1
ATOM 713 C C . GLY A 1 94 ? 31.413 -8.032 -30.745 1.00 80.19 94 GLY A C 1
ATOM 714 O O . GLY A 1 94 ? 32.260 -8.916 -30.858 1.00 80.19 94 GLY A O 1
ATOM 715 N N . GLY A 1 95 ? 30.890 -7.680 -29.565 1.00 83.06 95 GLY A N 1
ATOM 716 C CA . GLY A 1 95 ? 31.160 -8.368 -28.305 1.00 83.06 95 GLY A CA 1
ATOM 717 C C . GLY A 1 95 ? 30.368 -9.678 -28.140 1.00 83.06 95 GLY A C 1
ATOM 718 O O . GLY A 1 95 ? 29.489 -9.995 -28.949 1.00 83.06 95 GLY A O 1
ATOM 719 N N . PRO A 1 96 ? 30.641 -10.453 -27.071 1.00 82.19 96 PRO A N 1
ATOM 720 C CA . PRO A 1 96 ? 29.926 -11.700 -26.774 1.00 82.19 96 PRO A CA 1
ATOM 721 C C . PRO A 1 96 ? 28.431 -11.475 -26.499 1.00 82.19 96 PRO A C 1
ATOM 723 O O . PRO A 1 96 ? 27.613 -12.357 -26.752 1.00 82.19 96 PRO A O 1
ATOM 726 N N . VAL A 1 97 ? 28.069 -10.284 -26.018 1.00 84.62 97 VAL A N 1
ATOM 727 C CA . VAL A 1 97 ? 26.692 -9.812 -25.879 1.00 84.62 97 VAL A CA 1
ATOM 728 C C . VAL A 1 97 ? 26.584 -8.527 -26.688 1.00 84.62 97 VAL A C 1
ATOM 730 O O . VAL A 1 97 ? 27.292 -7.567 -26.410 1.00 84.62 97 VAL A O 1
ATOM 733 N N . GLY A 1 98 ? 25.712 -8.499 -27.693 1.00 82.88 98 GLY A N 1
ATOM 734 C CA . GLY A 1 98 ? 25.525 -7.324 -28.538 1.00 82.88 98 GLY A CA 1
ATOM 735 C C . GLY A 1 98 ? 24.095 -7.206 -29.068 1.00 82.88 98 GLY A C 1
ATOM 736 O O . GLY A 1 98 ? 23.339 -8.180 -29.036 1.00 82.88 98 GLY A O 1
ATOM 737 N N . PRO A 1 99 ? 23.698 -6.039 -29.607 1.00 81.12 99 PRO A N 1
ATOM 738 C CA . PRO A 1 99 ? 22.321 -5.790 -30.055 1.00 81.12 99 PRO A CA 1
ATOM 739 C C . PRO A 1 99 ? 21.860 -6.744 -31.165 1.00 81.12 99 PRO A C 1
ATOM 741 O O . PRO A 1 99 ? 20.672 -7.025 -31.320 1.00 81.12 99 PRO A O 1
ATOM 744 N N . SER A 1 100 ? 22.812 -7.235 -31.961 1.00 80.25 100 SER A N 1
ATOM 745 C CA . SER A 1 100 ? 22.555 -8.136 -33.083 1.00 80.25 100 SER A CA 1
ATOM 746 C C . SER A 1 100 ? 22.536 -9.609 -32.696 1.00 80.25 100 SER A C 1
ATOM 748 O O . SER A 1 100 ? 21.902 -10.387 -33.408 1.00 80.25 100 SER A O 1
ATOM 750 N N . THR A 1 101 ? 23.202 -9.962 -31.597 1.00 78.19 101 THR A N 1
ATOM 751 C CA . THR A 1 101 ? 23.458 -11.336 -31.148 1.00 78.19 101 THR A CA 1
ATOM 752 C C . THR A 1 101 ? 22.665 -11.717 -29.897 1.00 78.19 101 THR A C 1
ATOM 754 O O . THR A 1 101 ? 22.669 -12.883 -29.524 1.00 78.19 101 THR A O 1
ATOM 757 N N . CYS A 1 102 ? 21.967 -10.774 -29.252 1.00 81.19 102 CYS A N 1
ATOM 758 C CA . CYS A 1 102 ? 21.182 -11.041 -28.049 1.00 81.19 102 CYS A CA 1
ATOM 759 C C . CYS A 1 102 ? 19.779 -11.608 -28.353 1.00 81.19 102 CYS A C 1
ATOM 761 O O . CYS A 1 102 ? 19.046 -11.104 -29.206 1.00 81.19 102 CYS A O 1
ATOM 763 N N . ASP A 1 103 ? 19.350 -12.612 -27.581 1.00 77.25 103 ASP A N 1
ATOM 764 C CA . ASP A 1 103 ? 18.050 -13.288 -27.767 1.00 77.25 103 ASP A CA 1
ATOM 765 C C . ASP A 1 103 ? 16.841 -12.371 -27.509 1.00 77.25 103 ASP A C 1
ATOM 767 O O . ASP A 1 103 ? 15.757 -12.545 -28.070 1.00 77.25 103 ASP A O 1
ATOM 771 N N . LYS A 1 104 ? 17.026 -11.327 -26.692 1.00 72.81 104 LYS A N 1
ATOM 772 C CA . LYS A 1 104 ? 15.978 -10.356 -26.339 1.00 72.81 104 LYS A CA 1
ATOM 773 C C . LYS A 1 104 ? 15.617 -9.387 -27.480 1.00 72.81 104 LYS A C 1
ATOM 775 O O . LYS A 1 104 ? 14.655 -8.627 -27.352 1.00 72.81 104 LYS A O 1
ATOM 780 N N . LYS A 1 105 ? 16.332 -9.438 -28.612 1.00 68.38 105 LYS A N 1
ATOM 781 C CA . LYS A 1 105 ? 16.105 -8.631 -29.825 1.00 68.38 105 LYS A CA 1
ATOM 782 C C . LYS A 1 105 ? 14.699 -8.801 -30.419 1.00 68.38 105 LYS A C 1
ATOM 784 O O . LYS A 1 105 ? 14.125 -7.834 -30.923 1.00 68.38 105 LYS A O 1
ATOM 789 N N . ALA A 1 106 ? 14.119 -10.001 -30.324 1.00 55.47 106 ALA A N 1
ATOM 790 C CA . ALA A 1 106 ? 12.800 -10.307 -30.884 1.00 55.47 106 ALA A CA 1
ATOM 791 C C . ALA A 1 106 ? 11.682 -9.433 -30.280 1.00 55.47 106 ALA A C 1
ATOM 793 O O . ALA A 1 106 ? 10.801 -8.961 -30.998 1.00 55.47 106 ALA A O 1
ATOM 794 N N . LEU A 1 107 ? 11.753 -9.130 -28.981 1.00 56.69 107 LEU A N 1
ATOM 795 C CA . LEU A 1 107 ? 10.715 -8.373 -28.270 1.00 56.69 107 LEU A CA 1
ATOM 796 C C . LEU A 1 107 ? 10.681 -6.880 -28.636 1.00 56.69 107 LEU A C 1
ATOM 798 O O . LEU A 1 107 ? 9.616 -6.267 -28.595 1.00 56.69 107 LEU A O 1
ATOM 802 N N . HIS A 1 108 ? 11.809 -6.301 -29.062 1.00 57.03 108 HIS A N 1
ATOM 803 C CA . HIS A 1 108 ? 11.851 -4.915 -29.540 1.00 57.03 108 HIS A CA 1
ATOM 804 C C . HIS A 1 108 ? 11.144 -4.768 -30.902 1.00 57.03 108 HIS A C 1
ATOM 806 O O . HIS A 1 108 ? 10.424 -3.800 -31.144 1.00 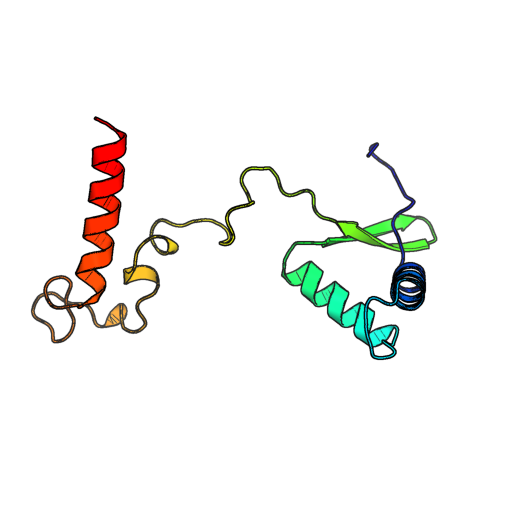57.03 108 HIS A O 1
ATOM 812 N N . TYR A 1 109 ? 11.283 -5.761 -31.788 1.00 53.50 109 TYR A N 1
ATOM 813 C CA . TYR A 1 109 ? 10.703 -5.721 -33.134 1.00 53.50 109 TYR A CA 1
ATOM 814 C C . TYR A 1 109 ? 9.177 -5.922 -33.133 1.00 53.50 109 TYR A C 1
ATOM 816 O O . TYR A 1 109 ? 8.459 -5.173 -33.797 1.00 53.50 109 TYR A O 1
ATOM 824 N N . PHE A 1 110 ? 8.659 -6.873 -32.343 1.00 53.16 110 PHE A N 1
ATOM 825 C CA . PHE A 1 110 ? 7.219 -7.179 -32.292 1.00 53.16 110 PHE A CA 1
ATOM 826 C C . PHE A 1 110 ? 6.360 -6.005 -31.795 1.00 53.16 110 PHE A C 1
ATOM 828 O O . PHE A 1 110 ? 5.255 -5.787 -32.299 1.00 53.16 110 PHE A O 1
ATOM 835 N N . ARG A 1 111 ? 6.868 -5.196 -30.858 1.00 55.75 111 ARG A N 1
ATOM 836 C CA . ARG A 1 111 ? 6.101 -4.077 -30.290 1.00 55.75 111 ARG A CA 1
ATOM 837 C C . ARG A 1 111 ? 6.061 -2.853 -31.215 1.00 55.75 111 ARG A C 1
ATOM 839 O O . ARG A 1 111 ? 5.006 -2.237 -31.363 1.00 55.75 111 ARG A O 1
ATOM 846 N N . HIS A 1 112 ? 7.154 -2.566 -31.931 1.00 54.19 112 HIS A N 1
ATOM 847 C CA . HIS A 1 112 ? 7.165 -1.554 -32.997 1.00 54.19 112 HIS A CA 1
ATOM 848 C C . HIS A 1 112 ? 6.307 -1.947 -34.210 1.00 54.19 112 HIS A C 1
ATOM 850 O O . HIS A 1 112 ? 5.730 -1.066 -34.850 1.00 54.19 112 HIS A O 1
ATOM 856 N N . LEU A 1 113 ? 6.186 -3.245 -34.517 1.00 49.62 113 LEU A N 1
ATOM 857 C CA . LEU A 1 113 ? 5.303 -3.726 -35.582 1.00 49.62 113 LEU A CA 1
ATOM 858 C C . LEU A 1 113 ? 3.827 -3.493 -35.224 1.00 49.62 113 LEU A C 1
ATOM 860 O O . LEU A 1 113 ? 3.084 -2.933 -36.025 1.00 49.62 113 LEU A O 1
ATOM 864 N N . SER A 1 114 ? 3.427 -3.826 -33.992 1.00 50.22 114 SER A N 1
ATOM 865 C CA . SER A 1 114 ? 2.053 -3.624 -33.508 1.00 50.22 114 SER A CA 1
ATOM 866 C C . SER A 1 114 ? 1.669 -2.133 -33.437 1.00 50.22 114 SER A C 1
ATOM 868 O O . SER A 1 114 ? 0.580 -1.744 -33.855 1.00 50.22 114 SER A O 1
ATOM 870 N N . ALA A 1 115 ? 2.601 -1.258 -33.031 1.00 52.91 115 ALA A N 1
ATOM 871 C CA . ALA A 1 115 ? 2.400 0.197 -33.034 1.00 52.91 115 ALA A CA 1
ATOM 872 C C . ALA A 1 115 ? 2.333 0.825 -34.444 1.00 52.91 115 ALA A C 1
ATOM 874 O O . ALA A 1 115 ? 1.760 1.905 -34.605 1.00 52.91 115 ALA A O 1
ATOM 875 N N . ARG A 1 116 ? 2.917 0.178 -35.465 1.00 48.62 116 ARG A N 1
ATOM 876 C CA . ARG A 1 116 ? 2.774 0.579 -36.877 1.00 48.62 116 ARG A CA 1
ATOM 877 C C . ARG A 1 116 ? 1.454 0.101 -37.484 1.00 48.62 116 ARG A C 1
ATOM 879 O O . ARG A 1 116 ? 0.853 0.864 -38.227 1.00 48.62 116 ARG A O 1
ATOM 886 N N . ILE A 1 117 ? 0.994 -1.102 -37.138 1.00 50.94 117 ILE A N 1
ATOM 887 C CA . ILE A 1 117 ? -0.276 -1.671 -37.629 1.00 50.94 117 ILE A CA 1
ATOM 888 C C . ILE A 1 117 ? -1.489 -0.925 -37.043 1.00 50.94 117 ILE A C 1
ATOM 890 O O . ILE A 1 117 ? -2.480 -0.734 -37.731 1.00 50.94 117 ILE A O 1
ATOM 894 N N . ALA A 1 118 ? -1.405 -0.413 -35.811 1.00 51.38 118 ALA A N 1
ATOM 895 C CA . ALA A 1 118 ? -2.477 0.386 -35.202 1.00 51.38 118 ALA A CA 1
ATOM 896 C C . ALA A 1 118 ? -2.617 1.827 -3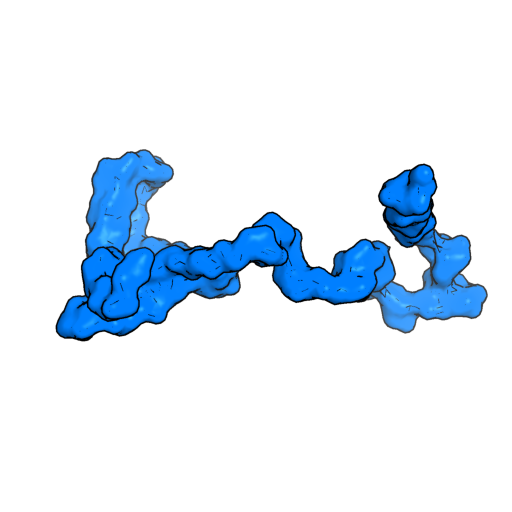5.760 1.00 51.38 118 ALA A C 1
ATOM 898 O O . ALA A 1 118 ? -3.455 2.587 -35.275 1.00 51.38 118 ALA A O 1
ATOM 899 N N . LYS A 1 119 ? -1.784 2.236 -36.732 1.00 52.78 119 LYS A N 1
ATOM 900 C CA . LYS A 1 119 ? -1.803 3.571 -37.372 1.00 52.78 119 LYS A CA 1
ATOM 901 C C . LYS A 1 119 ? -2.078 3.529 -38.888 1.00 52.78 119 LYS A C 1
ATOM 903 O O . LYS A 1 119 ? -1.929 4.561 -39.541 1.00 52.78 119 LYS A O 1
ATOM 908 N N . SER A 1 120 ? -2.460 2.371 -39.433 1.00 44.91 120 SER A N 1
ATOM 909 C CA . SER A 1 120 ? -2.909 2.164 -40.823 1.00 44.91 120 SER A CA 1
ATOM 910 C C . SER A 1 120 ? -4.372 1.760 -40.855 1.00 44.91 120 SER A C 1
ATOM 912 O O . SER A 1 120 ? -5.105 2.293 -41.710 1.00 44.91 120 SER A O 1
#

pLDDT: mean 77.81, std 14.59, range [44.91, 94.94]

Secondary structure (DSSP, 8-state):
--TT---PPBHHHHHHHHHHHT--SS---HHHHHHHHHHHHHTTSEEEEE-GGG-EEEEE----TTS-SSSSS--TTTTSTTTT-TTGGGB-TTSSB-TTT-TTHHHHHHHHHHHHHTT-